Protein AF-A0A963YVL4-F1 (afdb_monomer)

Organism: NCBI:txid2802396

Sequence (96 aa):
MPPIDNDVGTDIIKIALPGADTTVKLVQELEAPLVIADGAMTSGYADAVREVQEAVAASAQGLIVGRSVWSREPAKSSRIMGELTRIAQENHVKVC

Foldseek 3Di:
DQPPCQVVVDQEAEDAPPFLVVLLVCCVRHPHAYEHEDDDLPDDLVRLLVSLVSNLVSVHQYYDYDNVQPVDDPVRNVVSVVSRVVSNVVRHDPPD

Mean predicted aligned 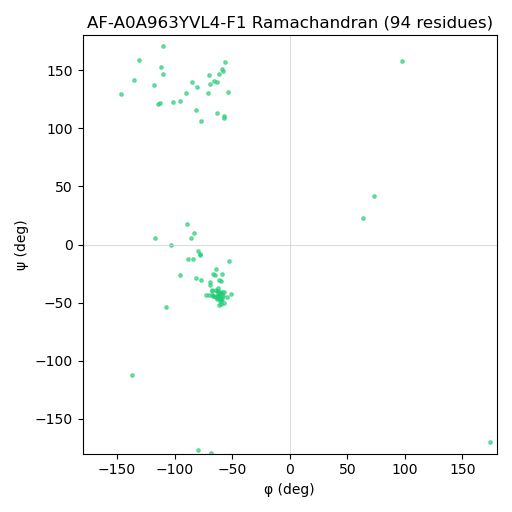error: 5.94 Å

Radius of gyration: 13.89 Å; Cα contacts (8 Å, |Δi|>4): 122; chains: 1; bounding box: 36×28×28 Å

pLDDT: mean 81.11, std 12.27, range [31.5, 93.75]

InterPro domains:
  IPR002915 DeoC/FbaB/LacD aldolase [PF01791] (7-71)
  IPR013785 Aldolase-type TIM barrel [G3DSA:3.20.20.70] (6-95)

Secondary structure (DSSP, 8-state):
---TTGGGT-S-EEEE---HHHHHHHHHH-SS-EEEEP--TT--HHHHHHHHHHHHHTT-SEEE-SHHHHTS-HHHHHHHHHHHHHHHHHH-----

Structure (mmCIF, N/CA/C/O backbone):
data_AF-A0A963YVL4-F1
#
_entry.id   AF-A0A963YVL4-F1
#
loop_
_atom_site.group_PDB
_atom_site.id
_atom_site.type_symbol
_atom_site.label_atom_id
_atom_site.label_alt_id
_atom_site.label_comp_id
_atom_site.label_asym_id
_atom_site.label_entity_id
_atom_site.label_seq_id
_atom_site.pdbx_PDB_ins_code
_atom_site.Cartn_x
_atom_site.Cartn_y
_atom_site.Cartn_z
_atom_site.occupancy
_atom_site.B_iso_or_equiv
_atom_site.auth_seq_id
_atom_site.auth_comp_id
_atom_site.auth_asym_id
_atom_site.auth_atom_id
_atom_site.pdbx_PDB_model_num
ATOM 1 N N . MET A 1 1 ? -19.198 16.637 9.325 1.00 47.16 1 MET A N 1
ATOM 2 C CA . MET A 1 1 ? -19.598 16.174 7.984 1.00 47.16 1 MET A CA 1
ATOM 3 C C . MET A 1 1 ? -18.854 14.873 7.776 1.00 47.16 1 MET A C 1
ATOM 5 O O . MET A 1 1 ? -17.633 14.932 7.879 1.00 47.16 1 MET A O 1
ATOM 9 N N . PRO A 1 2 ? -19.544 13.728 7.651 1.00 55.00 2 PRO A N 1
ATOM 10 C CA . PRO A 1 2 ? -18.872 12.472 7.336 1.00 55.00 2 PRO A CA 1
ATOM 11 C C . PRO A 1 2 ? -18.132 12.612 5.994 1.00 55.00 2 PRO A C 1
ATOM 13 O O . PRO A 1 2 ? -18.508 13.464 5.178 1.00 55.00 2 PRO A O 1
ATOM 16 N N . PRO A 1 3 ? -17.027 11.883 5.792 1.00 61.03 3 PRO A N 1
ATOM 17 C C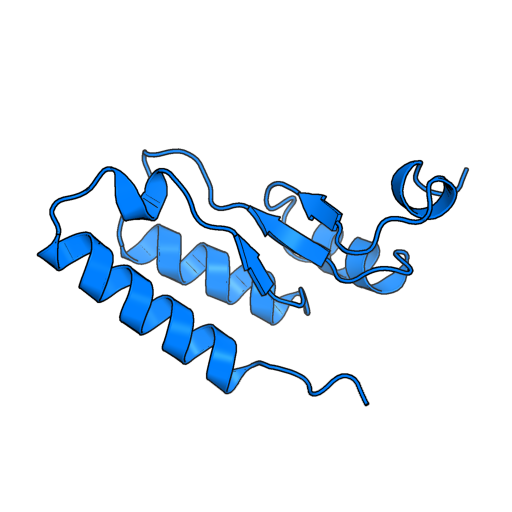A . PRO A 1 3 ? -16.280 11.961 4.548 1.00 61.03 3 PRO A CA 1
ATOM 18 C C . PRO A 1 3 ? -17.142 11.405 3.391 1.00 61.03 3 PRO A C 1
ATOM 20 O O . PRO A 1 3 ? -17.930 10.477 3.566 1.00 61.03 3 PRO A O 1
ATOM 23 N N . ILE A 1 4 ? -17.067 12.065 2.225 1.00 61.41 4 ILE A N 1
ATOM 24 C CA . ILE A 1 4 ? -17.983 11.879 1.071 1.00 61.41 4 ILE A CA 1
ATOM 25 C C . ILE A 1 4 ? -17.990 10.427 0.555 1.00 61.41 4 ILE A C 1
ATOM 27 O O . ILE A 1 4 ? -18.953 9.979 -0.061 1.00 61.41 4 ILE A O 1
ATOM 31 N N . ASP A 1 5 ? -16.906 9.699 0.786 1.00 60.62 5 ASP A N 1
ATOM 32 C CA . ASP A 1 5 ? -16.686 8.313 0.386 1.00 60.62 5 ASP A CA 1
ATOM 33 C C . ASP A 1 5 ? -17.561 7.293 1.131 1.00 60.62 5 ASP A C 1
ATOM 35 O O . ASP A 1 5 ? -17.968 6.306 0.507 1.00 60.62 5 ASP A O 1
ATOM 39 N N . ASN A 1 6 ? -17.914 7.537 2.398 1.00 61.41 6 ASN A N 1
ATOM 40 C CA . ASN A 1 6 ? -18.847 6.674 3.139 1.00 61.41 6 ASN A CA 1
ATOM 41 C C . ASN A 1 6 ? -20.283 6.786 2.588 1.00 61.41 6 ASN A C 1
ATOM 43 O O . ASN A 1 6 ? -21.006 5.795 2.504 1.00 61.41 6 ASN A O 1
ATOM 47 N N . ASP A 1 7 ? -20.683 7.972 2.126 1.00 68.31 7 ASP A N 1
ATOM 48 C CA . ASP A 1 7 ? -22.072 8.256 1.738 1.00 68.31 7 ASP A CA 1
ATOM 49 C C . ASP A 1 7 ? -22.465 7.697 0.353 1.00 68.31 7 ASP A C 1
ATOM 51 O O . ASP A 1 7 ? -23.642 7.725 -0.017 1.00 68.31 7 ASP A O 1
ATOM 55 N N . VAL A 1 8 ? -21.507 7.178 -0.428 1.00 80.50 8 VAL A N 1
ATOM 56 C CA . VAL A 1 8 ? -21.755 6.624 -1.777 1.00 80.50 8 VAL A CA 1
ATOM 57 C C . VAL A 1 8 ? -21.767 5.091 -1.833 1.00 80.50 8 VAL A C 1
ATOM 59 O O . VAL A 1 8 ? -21.992 4.534 -2.907 1.00 80.50 8 VAL A O 1
ATOM 62 N N . GLY A 1 9 ? -21.558 4.405 -0.701 1.00 80.75 9 GLY A N 1
ATOM 63 C CA . GLY A 1 9 ? -21.530 2.937 -0.638 1.00 80.75 9 GLY A CA 1
ATOM 64 C C . GLY A 1 9 ? -20.269 2.327 -1.256 1.00 80.75 9 GLY A C 1
ATOM 65 O O . GLY A 1 9 ? -20.351 1.357 -2.005 1.00 80.75 9 GLY A O 1
ATOM 66 N N . THR A 1 10 ? -19.107 2.931 -0.996 1.00 86.44 10 THR A N 1
ATOM 67 C CA . THR A 1 10 ? -17.820 2.493 -1.554 1.00 86.44 10 THR A CA 1
ATOM 68 C C . THR A 1 10 ? -17.350 1.172 -0.935 1.00 86.44 10 THR A C 1
ATOM 70 O O . THR A 1 10 ? -17.237 1.078 0.281 1.00 86.44 10 THR A O 1
ATOM 73 N N . ASP A 1 11 ? -16.968 0.187 -1.756 1.00 88.62 11 ASP A N 1
ATOM 74 C CA . ASP A 1 11 ? -16.401 -1.081 -1.260 1.00 88.62 11 ASP A CA 1
ATOM 75 C C . ASP A 1 11 ? -14.931 -0.968 -0.813 1.00 88.62 11 ASP A C 1
ATOM 77 O O . ASP A 1 11 ? -14.479 -1.724 0.043 1.00 88.62 11 ASP A O 1
ATOM 81 N N . ILE A 1 12 ? -14.150 -0.074 -1.434 1.00 89.69 12 ILE A N 1
ATOM 82 C CA . ILE A 1 12 ? -12.717 0.128 -1.156 1.00 89.69 12 ILE A CA 1
ATOM 83 C C . ILE A 1 12 ? -12.345 1.598 -1.349 1.00 89.69 12 ILE A C 1
ATOM 85 O O . ILE A 1 12 ? -12.562 2.165 -2.422 1.00 89.69 12 ILE A O 1
ATOM 89 N N . ILE A 1 13 ? -11.683 2.188 -0.355 1.00 89.75 13 ILE A N 1
ATOM 90 C CA . ILE A 1 13 ? -11.199 3.569 -0.414 1.00 89.75 13 ILE A CA 1
ATOM 91 C C . ILE A 1 13 ? -9.704 3.565 -0.726 1.00 89.75 13 ILE A C 1
ATOM 93 O O . ILE A 1 13 ? -8.904 2.978 -0.001 1.00 89.75 13 ILE A O 1
ATOM 97 N N . LYS A 1 14 ? -9.309 4.241 -1.812 1.00 89.31 14 LYS A N 1
ATOM 98 C CA . LYS A 1 14 ? -7.905 4.382 -2.225 1.00 89.31 14 LYS A CA 1
ATOM 99 C C . LYS A 1 14 ? -7.435 5.824 -2.088 1.00 89.31 14 LYS A C 1
ATOM 101 O O . LYS A 1 14 ? -7.945 6.695 -2.792 1.00 89.31 14 LYS A O 1
ATOM 106 N N . ILE A 1 15 ? -6.38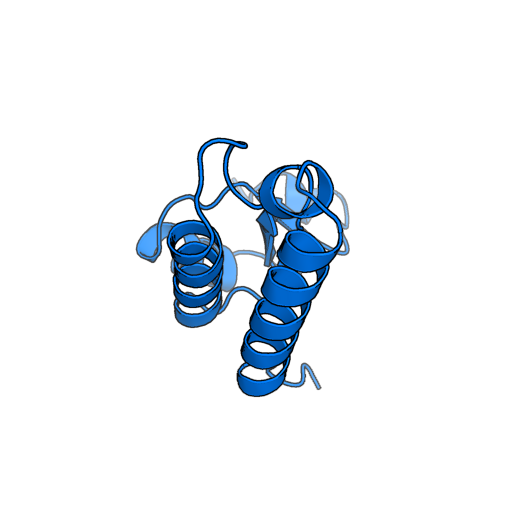2 6.051 -1.304 1.00 88.12 15 ILE A N 1
ATOM 107 C CA . ILE A 1 15 ? -5.775 7.381 -1.120 1.00 88.12 15 ILE A CA 1
ATOM 108 C C . ILE A 1 15 ? -4.258 7.350 -1.305 1.00 88.12 15 ILE A C 1
ATOM 110 O O . ILE A 1 15 ? -3.630 6.308 -1.156 1.00 88.12 15 ILE A O 1
ATOM 114 N N . ALA A 1 16 ? -3.648 8.499 -1.596 1.00 86.31 16 ALA A N 1
ATOM 115 C CA . ALA A 1 16 ? -2.199 8.656 -1.440 1.00 86.31 16 ALA A CA 1
ATOM 116 C C . ALA A 1 16 ? -1.835 8.675 0.055 1.00 86.31 16 ALA A C 1
ATOM 118 O O . ALA A 1 16 ? -2.618 9.210 0.835 1.00 86.31 16 ALA A O 1
ATOM 119 N N . LEU A 1 17 ? -0.667 8.140 0.440 1.00 81.69 17 LEU A N 1
ATOM 120 C CA . LEU A 1 17 ? -0.224 8.062 1.842 1.00 81.69 17 LEU A CA 1
ATOM 121 C C . LEU A 1 17 ? -0.193 9.461 2.499 1.00 81.69 17 LEU A C 1
ATOM 123 O O . LEU A 1 17 ? 0.698 10.253 2.187 1.00 81.69 17 LEU A O 1
ATOM 127 N N . PRO A 1 18 ? -1.114 9.781 3.431 1.00 84.19 18 PRO A N 1
ATOM 128 C CA . PRO A 1 18 ? -1.180 11.100 4.062 1.00 84.19 18 PRO A CA 1
ATOM 129 C C . PRO A 1 18 ? -0.255 11.230 5.290 1.00 84.19 18 PRO A C 1
ATOM 131 O O . PRO A 1 18 ? -0.309 12.234 6.001 1.00 84.19 18 PRO A O 1
ATOM 134 N N . GLY A 1 19 ? 0.565 10.209 5.564 1.00 83.06 19 GLY A N 1
ATOM 135 C CA . GLY A 1 19 ? 1.347 10.043 6.793 1.00 83.06 19 GLY A CA 1
ATOM 136 C C . GLY A 1 19 ? 0.667 9.111 7.805 1.00 83.06 19 GLY A C 1
ATOM 137 O O . GLY A 1 19 ? -0.548 8.904 7.756 1.00 83.06 19 GLY A O 1
ATOM 138 N N . ALA A 1 20 ? 1.456 8.533 8.717 1.00 83.00 20 ALA A N 1
ATOM 139 C CA . ALA A 1 20 ? 1.007 7.472 9.625 1.00 83.00 20 ALA A CA 1
ATOM 140 C C . ALA A 1 20 ? -0.155 7.905 10.536 1.00 83.00 20 ALA A C 1
ATOM 142 O O . ALA A 1 20 ? -1.198 7.258 10.535 1.00 83.00 20 ALA A O 1
ATOM 143 N N . ASP A 1 21 ? -0.028 9.038 11.235 1.00 88.50 21 ASP A N 1
ATOM 144 C CA . ASP A 1 21 ? -1.057 9.524 12.170 1.00 88.50 21 ASP A CA 1
ATOM 145 C C . ASP A 1 21 ? -2.400 9.789 11.482 1.00 88.50 21 ASP A C 1
ATOM 147 O O . ASP A 1 21 ? -3.463 9.458 12.010 1.00 88.50 21 ASP A O 1
ATOM 151 N N . THR A 1 22 ? -2.362 10.382 10.286 1.00 89.50 22 THR A N 1
ATOM 152 C CA . THR A 1 22 ? -3.570 10.632 9.492 1.00 89.50 22 THR A CA 1
ATOM 153 C C . THR A 1 22 ? -4.175 9.320 9.004 1.00 89.50 22 THR A C 1
ATOM 155 O O . THR A 1 22 ? -5.389 9.160 9.044 1.00 89.50 22 THR A O 1
ATOM 158 N N . THR A 1 23 ? -3.341 8.361 8.596 1.00 88.25 23 THR A N 1
ATOM 159 C CA . THR A 1 23 ? -3.801 7.039 8.145 1.00 88.25 23 THR A CA 1
ATOM 160 C C . THR A 1 23 ? -4.510 6.288 9.270 1.00 88.25 23 THR A C 1
ATOM 162 O O . THR A 1 23 ? -5.601 5.780 9.046 1.00 88.25 23 THR A O 1
ATOM 165 N N . VAL A 1 24 ? -3.965 6.299 10.492 1.00 89.25 24 VAL A N 1
ATOM 166 C CA . VAL A 1 24 ? -4.604 5.670 11.663 1.00 89.25 24 VAL A CA 1
ATOM 167 C C . VAL A 1 24 ? -5.992 6.257 11.927 1.00 89.25 24 VAL A C 1
ATOM 169 O O . VAL A 1 24 ? -6.933 5.504 12.162 1.00 89.25 24 VAL A O 1
ATOM 172 N N . LYS A 1 25 ? -6.144 7.586 11.856 1.00 90.25 25 LYS A N 1
ATOM 173 C CA . LYS A 1 25 ? -7.453 8.238 12.035 1.00 90.25 25 LYS A CA 1
ATOM 174 C C . LYS A 1 25 ? -8.446 7.822 10.954 1.00 90.25 25 LYS A C 1
ATOM 176 O O . LYS A 1 25 ? -9.571 7.463 11.272 1.00 90.25 25 LYS A O 1
ATOM 181 N N . LEU A 1 26 ? -8.015 7.808 9.693 1.00 89.12 26 LEU A N 1
ATOM 182 C CA . LEU A 1 26 ? -8.869 7.402 8.576 1.00 89.12 26 LEU A CA 1
ATOM 183 C C . LEU A 1 26 ? -9.310 5.941 8.702 1.00 89.12 26 LEU A C 1
ATOM 185 O O . LEU A 1 26 ? -10.483 5.651 8.524 1.00 89.12 26 LEU A O 1
ATOM 189 N N . VAL A 1 27 ? -8.412 5.032 9.086 1.00 88.06 27 VAL A N 1
ATOM 190 C CA . VAL A 1 27 ? -8.766 3.623 9.335 1.00 88.06 27 VAL A CA 1
ATOM 191 C C . VAL A 1 27 ? -9.824 3.479 10.439 1.00 88.06 27 VAL A C 1
ATOM 193 O O . VAL A 1 27 ? -10.620 2.548 10.395 1.00 88.06 27 VAL A O 1
ATOM 196 N N . GLN A 1 28 ? -9.848 4.379 11.426 1.00 88.88 28 GLN A N 1
ATOM 197 C CA . GLN A 1 28 ? -10.828 4.358 12.518 1.00 88.88 28 GLN A CA 1
ATOM 198 C C . GLN A 1 28 ? -12.179 4.988 12.148 1.00 88.88 28 GLN A C 1
ATOM 200 O O . GLN A 1 28 ? -13.193 4.629 12.742 1.00 88.88 28 GLN A O 1
ATOM 205 N N . GLU A 1 29 ? -12.189 5.949 11.225 1.00 88.94 29 GLU A N 1
ATOM 206 C CA . GLU A 1 29 ? -13.379 6.727 10.856 1.00 88.94 29 GLU A CA 1
ATOM 207 C C . GLU A 1 29 ? -14.117 6.170 9.628 1.00 88.94 29 GLU A C 1
ATOM 209 O O . GLU A 1 29 ? -15.317 6.405 9.473 1.00 88.94 29 GLU A O 1
ATOM 214 N N . LEU A 1 30 ? -13.412 5.465 8.740 1.00 86.38 30 LEU A N 1
ATOM 215 C CA . LEU A 1 30 ? -13.969 4.938 7.497 1.00 86.38 30 LEU A CA 1
ATOM 216 C C . LEU A 1 30 ? -14.655 3.589 7.715 1.00 86.38 30 LEU A C 1
ATOM 218 O O . LEU A 1 30 ? -14.157 2.721 8.429 1.00 86.38 30 LEU A O 1
ATOM 222 N N . GLU A 1 31 ? -15.794 3.400 7.051 1.00 85.50 31 GLU A N 1
ATOM 223 C CA . GLU A 1 31 ? -16.575 2.159 7.146 1.00 85.50 31 GLU A CA 1
ATOM 224 C C . GLU A 1 31 ? -16.126 1.103 6.122 1.00 85.50 31 GLU A C 1
ATOM 226 O O . GLU A 1 31 ? -16.481 -0.070 6.236 1.00 85.50 31 GLU A O 1
ATOM 231 N N . ALA A 1 32 ? -15.315 1.507 5.141 1.00 87.31 32 ALA A N 1
ATOM 232 C CA . ALA A 1 32 ? -14.761 0.642 4.108 1.00 87.31 32 ALA A CA 1
ATOM 233 C C . ALA A 1 32 ? -13.236 0.470 4.261 1.00 87.31 32 ALA A C 1
ATOM 235 O O . ALA A 1 32 ? -12.556 1.371 4.763 1.00 87.31 32 ALA A O 1
ATOM 236 N N . PRO A 1 33 ? -12.664 -0.656 3.790 1.00 88.81 33 PRO A N 1
ATOM 237 C CA . PRO A 1 33 ? -11.222 -0.880 3.787 1.00 88.81 33 PRO A CA 1
ATOM 238 C C . PRO A 1 33 ? -10.443 0.248 3.102 1.00 88.81 33 PRO A C 1
ATOM 240 O O . PRO A 1 33 ? -10.734 0.629 1.962 1.00 88.81 33 PRO A O 1
ATOM 243 N N . LEU A 1 34 ? -9.400 0.725 3.782 1.00 88.44 34 LEU A N 1
ATOM 244 C CA . LEU A 1 34 ? -8.484 1.738 3.284 1.00 88.44 34 LEU A CA 1
ATOM 245 C C . LEU A 1 34 ? -7.250 1.076 2.669 1.00 88.44 34 LEU A C 1
ATOM 247 O O . LEU A 1 34 ? -6.519 0.335 3.330 1.00 88.44 34 LEU A O 1
ATOM 251 N N . VAL A 1 35 ? -6.978 1.393 1.406 1.00 89.38 35 VAL A N 1
ATOM 252 C CA . VAL A 1 35 ? -5.762 0.971 0.706 1.00 89.38 35 VAL A CA 1
ATOM 253 C C . VAL A 1 35 ? -4.930 2.175 0.287 1.00 89.38 35 VAL A C 1
ATOM 255 O O . VAL A 1 35 ? -5.440 3.182 -0.213 1.00 89.38 35 VAL A O 1
ATOM 258 N N . ILE A 1 36 ? -3.617 2.069 0.471 1.00 88.19 36 ILE A N 1
ATOM 259 C CA . ILE A 1 36 ? -2.684 3.145 0.140 1.00 88.19 36 ILE A CA 1
ATOM 260 C C . ILE A 1 36 ? -2.212 2.996 -1.308 1.00 88.19 36 ILE A C 1
ATOM 262 O O . ILE A 1 36 ? -1.804 1.922 -1.744 1.00 88.19 36 ILE A O 1
ATOM 266 N N . ALA A 1 37 ? -2.288 4.074 -2.077 1.00 86.31 37 ALA A N 1
ATOM 267 C CA . ALA A 1 37 ? -1.691 4.163 -3.399 1.00 86.31 37 ALA A CA 1
ATOM 268 C C . ALA A 1 37 ? -0.196 4.467 -3.275 1.00 86.31 37 ALA A C 1
ATOM 270 O O . ALA A 1 37 ? 0.194 5.349 -2.505 1.00 86.31 37 ALA A O 1
ATOM 271 N N . ASP A 1 38 ? 0.616 3.764 -4.064 1.00 75.62 38 ASP A N 1
ATOM 272 C CA . ASP A 1 38 ? 2.050 4.037 -4.148 1.00 75.62 38 ASP A CA 1
ATOM 273 C C . ASP A 1 38 ? 2.364 5.478 -4.585 1.00 75.62 38 ASP A C 1
ATOM 275 O O . ASP A 1 38 ? 1.604 6.136 -5.308 1.00 75.62 38 ASP A O 1
ATOM 279 N N . GLY A 1 39 ? 3.498 5.985 -4.102 1.00 68.69 39 GLY A N 1
ATOM 280 C CA . GLY A 1 39 ? 3.985 7.319 -4.416 1.00 68.69 39 GLY A CA 1
ATOM 281 C C . GLY A 1 39 ? 4.439 7.498 -5.871 1.00 68.69 39 GLY A C 1
ATOM 282 O O . GLY A 1 39 ? 4.401 6.602 -6.718 1.00 68.69 39 GLY A O 1
ATOM 283 N N . ALA A 1 40 ? 4.902 8.712 -6.181 1.00 62.12 40 ALA A N 1
ATOM 284 C CA . ALA A 1 40 ? 5.408 9.067 -7.505 1.00 62.12 40 ALA A CA 1
ATOM 285 C C . ALA A 1 40 ? 6.557 8.148 -7.977 1.00 62.12 40 ALA A C 1
ATOM 287 O O . ALA A 1 40 ? 7.301 7.578 -7.187 1.00 62.12 40 ALA A O 1
ATOM 288 N N . MET A 1 41 ? 6.757 8.083 -9.299 1.00 58.25 41 MET A N 1
ATOM 289 C CA . MET A 1 41 ? 7.767 7.260 -9.993 1.00 58.25 41 MET A CA 1
ATOM 290 C C . MET A 1 41 ? 9.221 7.399 -9.513 1.00 58.25 41 MET A C 1
ATOM 292 O O . MET A 1 41 ? 10.072 6.605 -9.909 1.00 58.25 41 MET A O 1
ATOM 296 N N . THR A 1 42 ? 9.521 8.425 -8.725 1.00 58.62 42 THR A N 1
ATOM 297 C CA . THR A 1 42 ? 10.866 8.752 -8.253 1.00 58.62 42 THR A CA 1
ATOM 298 C C . THR A 1 42 ? 11.339 7.871 -7.097 1.00 58.62 42 THR A C 1
ATOM 300 O O . THR A 1 42 ? 12.511 7.945 -6.744 1.00 58.62 42 THR A O 1
ATOM 303 N N . SER A 1 43 ? 10.469 7.043 -6.515 1.00 63.66 43 SER A N 1
ATOM 304 C CA . SER A 1 43 ? 10.820 6.143 -5.414 1.00 63.66 43 SER A CA 1
ATOM 305 C C . SER A 1 43 ? 11.745 5.005 -5.880 1.00 63.66 43 SER A C 1
ATOM 307 O O . SER A 1 43 ? 11.587 4.432 -6.961 1.00 63.66 43 SER A O 1
ATOM 309 N N . GLY A 1 44 ? 12.767 4.664 -5.096 1.00 72.75 44 GLY A N 1
ATOM 310 C CA . GLY A 1 44 ? 13.584 3.460 -5.287 1.00 72.75 44 GLY A CA 1
ATOM 311 C C . GLY A 1 44 ? 12.902 2.196 -4.744 1.00 72.75 44 GLY A C 1
ATOM 312 O O . GLY A 1 44 ? 11.794 2.248 -4.223 1.00 72.75 44 GLY A O 1
ATOM 313 N N . TYR A 1 45 ? 13.583 1.044 -4.812 1.00 80.88 45 TYR A N 1
ATOM 314 C CA . TYR A 1 45 ? 13.120 -0.190 -4.146 1.00 80.88 45 TYR A CA 1
ATOM 315 C C . TYR A 1 45 ? 12.878 0.033 -2.643 1.00 80.88 45 TYR A C 1
ATOM 317 O O . TYR A 1 45 ? 11.858 -0.390 -2.112 1.00 80.88 45 TYR A O 1
ATOM 325 N N . ALA A 1 46 ? 13.813 0.713 -1.972 1.00 83.00 46 ALA A N 1
ATOM 326 C CA . ALA A 1 46 ? 13.739 0.976 -0.537 1.00 83.00 46 ALA A CA 1
ATOM 327 C C . ALA A 1 46 ? 12.542 1.864 -0.171 1.00 83.00 46 ALA A C 1
ATOM 329 O O . ALA A 1 46 ? 11.874 1.604 0.822 1.00 83.00 46 ALA A O 1
ATOM 330 N N . ASP A 1 47 ? 12.246 2.862 -1.000 1.00 80.12 47 ASP A N 1
ATOM 331 C CA . ASP A 1 47 ? 11.108 3.754 -0.793 1.00 80.12 47 ASP A CA 1
ATOM 332 C C . ASP A 1 47 ? 9.780 3.017 -0.962 1.00 80.12 47 ASP A C 1
ATOM 334 O O . ASP A 1 47 ? 8.904 3.165 -0.119 1.00 80.12 47 ASP A O 1
ATOM 338 N N . ALA A 1 48 ? 9.661 2.167 -1.991 1.00 78.38 48 ALA A N 1
ATOM 339 C CA . ALA A 1 48 ? 8.473 1.339 -2.182 1.00 78.38 48 ALA A CA 1
ATOM 340 C C . ALA A 1 48 ? 8.235 0.433 -0.965 1.00 78.38 48 ALA A C 1
ATOM 342 O O . ALA A 1 48 ? 7.131 0.390 -0.439 1.00 78.38 48 ALA A O 1
ATOM 343 N N . VAL A 1 49 ? 9.276 -0.246 -0.471 1.00 83.62 49 VAL A N 1
ATOM 344 C CA . VAL A 1 49 ? 9.176 -1.094 0.729 1.00 83.62 49 VAL A CA 1
ATOM 345 C C . VAL A 1 49 ? 8.789 -0.280 1.966 1.00 83.62 49 VAL A C 1
ATOM 347 O 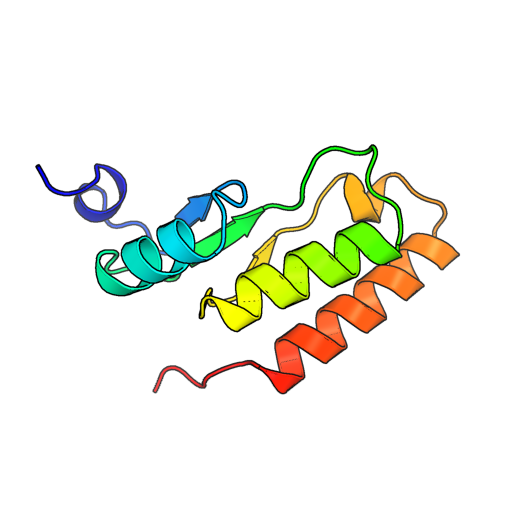O . VAL A 1 49 ? 7.908 -0.701 2.714 1.00 83.62 49 VAL A O 1
ATOM 350 N N . ARG A 1 50 ? 9.404 0.891 2.166 1.00 84.06 50 ARG A N 1
ATOM 351 C CA . ARG A 1 50 ? 9.105 1.786 3.291 1.00 84.06 50 ARG A CA 1
ATOM 352 C C . ARG A 1 50 ? 7.649 2.251 3.275 1.00 84.06 50 ARG A C 1
ATOM 354 O O . ARG A 1 50 ? 6.993 2.179 4.307 1.00 84.06 50 ARG A O 1
ATOM 361 N N . GLU A 1 51 ? 7.131 2.678 2.124 1.00 80.50 51 GLU A N 1
ATOM 362 C CA . GLU A 1 51 ? 5.734 3.119 1.986 1.00 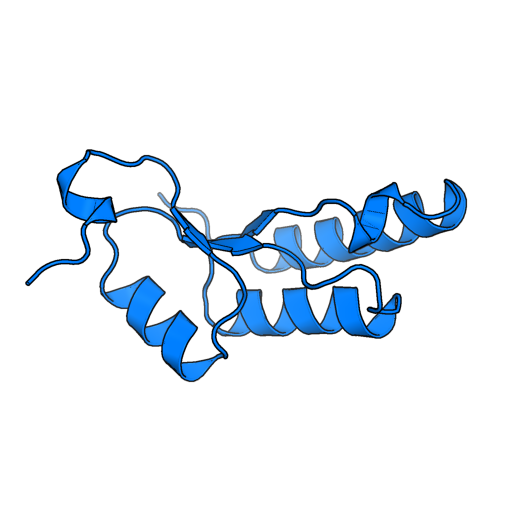80.50 51 GLU A CA 1
ATOM 363 C C . GLU A 1 51 ? 4.747 2.011 2.379 1.00 80.50 51 GLU A C 1
ATOM 365 O O . GLU A 1 51 ? 3.772 2.273 3.084 1.00 80.50 51 GLU A O 1
ATOM 370 N N . VAL A 1 52 ? 5.022 0.758 1.998 1.00 81.62 52 VAL A N 1
ATOM 371 C CA . VAL A 1 52 ? 4.192 -0.388 2.411 1.00 81.62 52 VAL A CA 1
ATOM 372 C C . VAL A 1 52 ? 4.283 -0.640 3.906 1.00 81.62 52 VAL A C 1
ATOM 374 O O . VAL A 1 52 ? 3.260 -0.869 4.543 1.00 81.62 52 VAL A O 1
ATOM 377 N N . GLN A 1 53 ? 5.486 -0.592 4.477 1.00 85.56 53 GLN A N 1
ATOM 378 C CA . GLN A 1 53 ? 5.677 -0.778 5.915 1.00 85.56 53 GLN A CA 1
ATOM 379 C C . GLN A 1 53 ? 4.947 0.297 6.726 1.00 85.56 53 GLN A C 1
ATOM 381 O O . GLN A 1 53 ? 4.318 -0.027 7.729 1.00 85.56 53 GLN A O 1
ATOM 386 N N . GLU A 1 54 ? 4.982 1.553 6.280 1.00 84.25 54 GLU A N 1
ATOM 387 C CA . GLU A 1 54 ? 4.264 2.663 6.913 1.00 84.25 54 GLU A CA 1
ATOM 388 C C . GLU A 1 54 ? 2.743 2.494 6.808 1.00 84.25 54 GLU A C 1
ATOM 390 O O . GLU A 1 54 ? 2.041 2.658 7.805 1.00 84.25 54 GLU A O 1
ATOM 395 N N . ALA A 1 55 ? 2.232 2.111 5.633 1.00 81.88 55 ALA A N 1
ATOM 396 C CA . ALA A 1 55 ? 0.809 1.844 5.428 1.00 81.88 55 ALA A CA 1
ATOM 397 C C . ALA A 1 55 ? 0.302 0.717 6.342 1.00 81.88 55 ALA A C 1
ATOM 399 O O . ALA A 1 55 ? -0.707 0.860 7.031 1.00 81.88 55 ALA A O 1
ATOM 400 N N . VAL A 1 56 ? 1.046 -0.388 6.383 1.00 83.00 56 VAL A N 1
ATOM 401 C CA . VAL A 1 56 ? 0.753 -1.557 7.214 1.00 83.00 56 VAL A CA 1
ATOM 402 C C . VAL A 1 56 ? 0.815 -1.220 8.704 1.00 83.00 56 VAL A C 1
ATOM 404 O O . VAL A 1 56 ? -0.092 -1.578 9.451 1.00 83.00 56 VAL A O 1
ATOM 407 N N . ALA A 1 57 ? 1.846 -0.495 9.146 1.00 83.06 57 ALA A N 1
ATOM 408 C CA . ALA A 1 57 ? 1.979 -0.069 10.540 1.00 83.06 57 ALA A CA 1
ATOM 409 C C . ALA A 1 57 ? 0.818 0.837 10.983 1.00 83.06 57 ALA A C 1
ATOM 411 O O . ALA A 1 57 ? 0.413 0.805 12.143 1.00 83.06 57 ALA A O 1
ATOM 412 N N . ALA A 1 58 ? 0.248 1.604 10.053 1.00 83.19 58 ALA A N 1
ATOM 413 C CA . ALA A 1 58 ? -0.935 2.421 10.284 1.00 83.19 58 ALA A CA 1
ATOM 414 C C . ALA A 1 58 ? -2.267 1.651 10.165 1.00 83.19 58 ALA A C 1
ATOM 416 O O . ALA A 1 58 ? -3.328 2.269 10.185 1.00 83.19 58 ALA A O 1
ATOM 417 N N . SER A 1 59 ? -2.226 0.315 10.079 1.00 84.06 59 SER A N 1
ATOM 418 C CA . SER A 1 59 ? -3.393 -0.573 9.948 1.00 84.06 59 SER A CA 1
ATOM 419 C C . SER A 1 59 ? -4.209 -0.396 8.661 1.00 84.06 59 SER A C 1
ATOM 421 O O . SER A 1 59 ? -5.374 -0.790 8.619 1.00 84.06 59 SER A O 1
ATOM 423 N N . ALA A 1 60 ? -3.616 0.152 7.592 1.00 84.06 60 ALA A N 1
ATOM 424 C CA . ALA A 1 60 ? -4.246 0.103 6.275 1.00 84.06 60 ALA A CA 1
ATOM 425 C C . ALA A 1 60 ? -4.373 -1.357 5.808 1.00 84.06 60 ALA A C 1
ATOM 427 O O . ALA A 1 60 ? -3.458 -2.165 5.983 1.00 84.06 60 ALA A O 1
ATOM 428 N N . GLN A 1 61 ? -5.497 -1.701 5.181 1.00 86.88 61 GLN A N 1
ATOM 429 C CA . GLN A 1 61 ? -5.822 -3.077 4.795 1.00 86.88 61 GLN A CA 1
ATOM 430 C C . GLN A 1 61 ? -5.112 -3.530 3.513 1.00 86.88 61 GLN A C 1
ATOM 432 O O . GLN A 1 61 ? -5.206 -4.695 3.125 1.00 86.88 61 GLN A O 1
ATOM 437 N N . GLY A 1 62 ? -4.385 -2.636 2.841 1.00 82.94 62 GLY A N 1
ATOM 438 C CA . GLY A 1 62 ? -3.584 -3.014 1.691 1.00 82.94 62 GLY A CA 1
ATOM 439 C C . GLY A 1 62 ? -2.941 -1.852 0.954 1.00 82.94 62 GLY A C 1
ATOM 440 O O . GLY A 1 62 ? -2.941 -0.699 1.390 1.00 82.94 62 GLY A O 1
ATOM 441 N N . LEU A 1 63 ? -2.393 -2.193 -0.207 1.00 85.62 63 LEU A N 1
ATOM 442 C CA . LEU A 1 63 ? -1.670 -1.289 -1.084 1.00 85.62 63 LEU A CA 1
ATOM 443 C C . LEU A 1 63 ? -2.110 -1.505 -2.532 1.00 85.62 63 LEU A C 1
ATOM 445 O O . LEU A 1 63 ? -2.281 -2.640 -2.977 1.00 85.62 63 LEU A O 1
ATOM 449 N N . ILE A 1 64 ? -2.229 -0.416 -3.283 1.00 88.62 64 ILE A N 1
ATOM 450 C CA . ILE A 1 64 ? -2.425 -0.431 -4.730 1.00 88.62 64 ILE A CA 1
ATOM 451 C C . ILE A 1 64 ? -1.195 0.189 -5.392 1.00 88.62 64 ILE A C 1
ATOM 453 O O . ILE A 1 64 ? -0.875 1.355 -5.165 1.00 88.62 64 ILE A O 1
ATOM 457 N N . VAL A 1 65 ? -0.529 -0.587 -6.249 1.00 86.50 65 VAL A N 1
ATOM 458 C CA . VAL A 1 65 ? 0.703 -0.177 -6.938 1.00 86.50 65 VAL A CA 1
ATOM 459 C C . VAL A 1 65 ? 0.489 0.048 -8.423 1.00 86.50 65 VAL A C 1
ATOM 461 O O . VAL A 1 65 ? -0.292 -0.645 -9.078 1.00 86.50 65 VAL A O 1
ATOM 464 N N . GLY A 1 66 ? 1.232 1.002 -8.970 1.00 86.94 66 GLY A N 1
ATOM 465 C CA . GLY A 1 66 ? 1.203 1.345 -10.380 1.00 86.94 66 GLY A CA 1
ATOM 466 C C . GLY A 1 66 ? 2.605 1.574 -10.920 1.00 86.94 66 GLY A C 1
ATOM 467 O O . GLY A 1 66 ? 3.415 0.653 -11.051 1.00 86.94 66 GLY A O 1
ATOM 468 N N . ARG A 1 67 ? 2.890 2.827 -11.281 1.00 84.06 67 ARG A N 1
ATOM 469 C CA . ARG A 1 67 ? 4.131 3.195 -11.973 1.00 84.06 67 ARG A CA 1
ATOM 470 C C . ARG A 1 67 ? 5.380 2.972 -11.119 1.00 84.06 67 ARG A C 1
ATOM 472 O O . ARG A 1 67 ? 6.439 2.724 -11.691 1.00 84.06 67 ARG A O 1
ATOM 479 N N . SER A 1 68 ? 5.279 3.006 -9.784 1.00 80.19 68 SER A N 1
ATOM 480 C CA . SER A 1 68 ? 6.437 2.732 -8.920 1.00 80.19 68 SER A CA 1
ATOM 481 C C . SER A 1 68 ? 6.954 1.295 -9.080 1.00 80.19 68 SER A C 1
ATOM 483 O O . SER A 1 68 ? 8.122 1.030 -8.800 1.00 80.19 68 SER A O 1
ATOM 485 N N . VAL A 1 69 ? 6.128 0.375 -9.587 1.00 86.44 69 VAL A N 1
ATOM 486 C CA . VAL A 1 69 ? 6.500 -1.019 -9.847 1.00 86.44 69 VAL A CA 1
ATOM 487 C C . VAL A 1 69 ? 6.635 -1.281 -11.342 1.00 86.44 69 VAL A C 1
ATOM 489 O O . VAL A 1 69 ? 7.671 -1.776 -11.790 1.00 86.44 69 VAL A O 1
ATOM 492 N N . TRP A 1 70 ? 5.606 -0.955 -12.124 1.00 88.69 70 TRP A N 1
ATOM 493 C CA . TRP A 1 70 ? 5.457 -1.449 -13.497 1.00 88.69 70 TRP A CA 1
ATOM 494 C C . TRP A 1 70 ? 6.217 -0.653 -14.554 1.00 88.69 70 TRP A C 1
ATOM 496 O O . TRP A 1 70 ? 6.389 -1.129 -15.669 1.00 88.69 70 TRP A O 1
ATOM 506 N N . SER A 1 71 ? 6.723 0.533 -14.216 1.00 88.31 71 SER A N 1
ATOM 507 C CA . SER A 1 71 ? 7.559 1.332 -15.122 1.00 88.31 71 SER A CA 1
ATOM 508 C C . SER A 1 71 ? 9.056 1.004 -15.004 1.00 88.31 71 SER A C 1
ATOM 510 O O . SER A 1 71 ? 9.901 1.795 -15.418 1.00 88.31 71 SER A O 1
ATOM 512 N N . ARG A 1 72 ? 9.399 -0.148 -14.414 1.00 86.06 72 ARG A N 1
ATOM 513 C CA . ARG A 1 72 ? 10.774 -0.649 -14.268 1.00 86.06 72 ARG A CA 1
ATOM 514 C C . ARG A 1 72 ? 11.004 -1.872 -15.156 1.00 86.06 72 ARG A C 1
ATOM 516 O O . ARG A 1 72 ? 10.078 -2.439 -15.720 1.00 86.06 72 ARG A O 1
ATOM 523 N N . GLU A 1 73 ? 12.260 -2.298 -15.252 1.00 92.25 73 GLU A N 1
ATOM 524 C CA . GLU A 1 73 ? 12.607 -3.556 -15.918 1.00 92.25 73 GLU A CA 1
ATOM 525 C C . GLU A 1 73 ? 11.957 -4.761 -15.214 1.00 92.25 73 GLU A C 1
ATOM 527 O O . GLU A 1 73 ? 11.895 -4.770 -13.978 1.00 92.25 73 GLU A O 1
ATOM 532 N N . PRO A 1 74 ? 11.578 -5.821 -15.957 1.00 93.75 74 PRO A N 1
ATOM 533 C CA . PRO A 1 74 ? 10.822 -6.952 -15.416 1.00 93.75 74 PRO A CA 1
ATOM 534 C C . PRO A 1 74 ? 11.420 -7.565 -14.145 1.00 93.75 74 PRO A C 1
ATOM 536 O O . PRO A 1 74 ? 10.705 -7.808 -13.179 1.00 93.75 74 PRO A O 1
ATOM 539 N N . ALA A 1 75 ? 12.744 -7.747 -14.094 1.00 93.44 75 ALA A N 1
ATOM 540 C CA . ALA A 1 75 ? 13.417 -8.310 -12.922 1.00 93.44 75 ALA A CA 1
ATOM 541 C C . ALA A 1 75 ? 13.257 -7.435 -11.663 1.00 93.44 75 ALA A C 1
ATOM 543 O O . ALA A 1 75 ? 13.093 -7.954 -10.558 1.00 93.44 75 ALA A O 1
ATOM 544 N N . LYS A 1 76 ? 13.275 -6.105 -11.819 1.00 90.31 76 LYS A N 1
ATOM 545 C CA . LYS A 1 76 ? 13.081 -5.158 -10.711 1.00 90.31 76 LYS A CA 1
ATOM 546 C C . LYS A 1 76 ? 11.623 -5.145 -10.264 1.00 90.31 76 LYS A C 1
ATOM 548 O O . LYS A 1 76 ? 11.378 -5.183 -9.062 1.00 90.31 76 LYS A O 1
ATOM 553 N N . SER A 1 77 ? 10.678 -5.142 -11.203 1.00 91.44 77 SER A N 1
ATOM 554 C CA . SER A 1 77 ? 9.244 -5.209 -10.899 1.00 91.44 77 SER A CA 1
ATOM 555 C C . SER A 1 77 ? 8.893 -6.490 -10.144 1.00 91.44 77 SER A C 1
ATOM 557 O O . SER A 1 77 ? 8.280 -6.412 -9.084 1.00 91.44 77 SER A O 1
ATOM 559 N N . SER A 1 78 ? 9.359 -7.652 -10.616 1.00 93.56 78 SER A N 1
ATOM 560 C CA . SER A 1 78 ? 9.136 -8.940 -9.944 1.00 93.56 78 SER A CA 1
ATOM 561 C C . SER A 1 78 ? 9.727 -8.972 -8.537 1.00 93.56 78 SER A C 1
ATOM 563 O O . SER A 1 78 ? 9.081 -9.458 -7.612 1.00 93.56 78 SER A O 1
ATOM 565 N N . ARG A 1 79 ? 10.934 -8.420 -8.352 1.00 92.69 79 ARG A N 1
ATOM 566 C CA . ARG A 1 79 ? 11.564 -8.333 -7.030 1.00 92.69 79 ARG A CA 1
ATOM 567 C C . ARG A 1 79 ? 10.755 -7.462 -6.070 1.00 92.69 79 ARG A C 1
ATOM 569 O O . ARG A 1 79 ? 10.544 -7.874 -4.935 1.00 92.69 79 ARG A O 1
ATOM 576 N N . ILE A 1 80 ? 10.317 -6.278 -6.510 1.00 90.00 80 ILE A N 1
ATOM 577 C CA . ILE A 1 80 ? 9.487 -5.392 -5.681 1.00 90.00 80 ILE A CA 1
ATOM 578 C C . ILE A 1 80 ? 8.183 -6.105 -5.335 1.00 90.00 80 ILE A C 1
ATOM 580 O O . ILE A 1 80 ? 7.876 -6.245 -4.160 1.00 90.00 80 ILE A O 1
ATOM 584 N N . MET A 1 81 ? 7.465 -6.635 -6.328 1.00 90.69 81 MET A N 1
ATOM 585 C CA . MET A 1 81 ? 6.197 -7.329 -6.094 1.00 90.69 81 MET A CA 1
ATOM 586 C C . MET A 1 81 ? 6.315 -8.503 -5.127 1.00 90.69 81 MET A C 1
ATOM 588 O O . MET A 1 81 ? 5.436 -8.664 -4.284 1.00 90.69 81 MET A O 1
ATOM 592 N N . GLY A 1 82 ? 7.384 -9.299 -5.220 1.00 92.56 82 GLY A N 1
ATOM 593 C CA . GLY A 1 82 ? 7.632 -10.387 -4.276 1.00 92.56 82 GLY A CA 1
ATOM 594 C C . GLY A 1 82 ? 7.748 -9.885 -2.837 1.00 92.56 82 GLY A C 1
ATOM 595 O O . GLY A 1 82 ? 7.122 -10.446 -1.941 1.00 92.56 82 GLY A O 1
ATOM 596 N N . GLU A 1 83 ? 8.471 -8.786 -2.627 1.00 90.81 83 GLU A N 1
ATOM 597 C CA . GLU A 1 83 ? 8.631 -8.195 -1.298 1.00 90.81 83 GLU A CA 1
ATOM 598 C C . GLU A 1 83 ? 7.336 -7.563 -0.777 1.00 90.81 83 GLU A C 1
ATOM 600 O O . GLU A 1 83 ? 6.958 -7.796 0.370 1.00 90.81 83 GLU A O 1
ATOM 605 N N . LEU A 1 84 ? 6.606 -6.823 -1.617 1.00 88.06 84 LEU A N 1
ATOM 606 C CA . LEU A 1 84 ? 5.326 -6.236 -1.213 1.00 88.06 84 LEU A CA 1
ATOM 607 C C . LEU A 1 84 ? 4.297 -7.320 -0.871 1.00 88.06 84 LEU A C 1
ATOM 609 O O . LEU A 1 84 ? 3.572 -7.195 0.112 1.00 88.06 84 LEU A O 1
ATOM 613 N N . THR A 1 85 ? 4.273 -8.409 -1.646 1.00 89.00 85 THR A N 1
ATOM 614 C CA . THR A 1 85 ? 3.408 -9.569 -1.384 1.00 89.00 85 THR A CA 1
ATOM 615 C C . THR A 1 85 ? 3.745 -10.212 -0.045 1.00 89.00 85 THR A C 1
ATOM 617 O O . THR A 1 85 ? 2.838 -10.484 0.738 1.00 89.00 85 THR A O 1
ATOM 620 N N . ARG A 1 86 ? 5.038 -10.415 0.243 1.00 90.81 86 ARG A N 1
ATOM 621 C CA . ARG A 1 86 ? 5.505 -10.966 1.521 1.00 90.81 86 ARG A CA 1
ATOM 622 C C . ARG A 1 86 ? 5.023 -10.113 2.697 1.00 90.81 86 ARG A C 1
ATOM 624 O O . ARG A 1 86 ? 4.403 -10.640 3.614 1.00 90.81 86 ARG A O 1
ATOM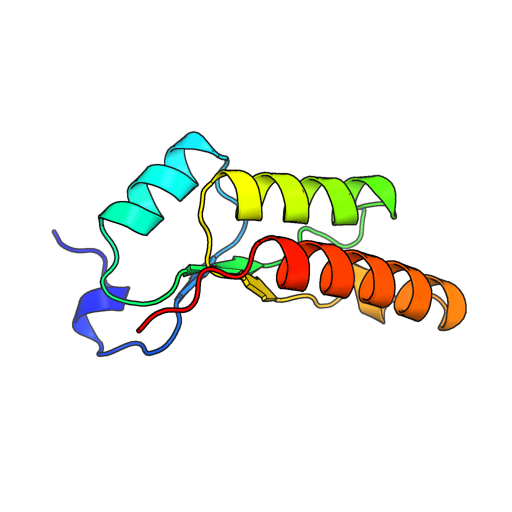 631 N N . ILE A 1 87 ? 5.241 -8.796 2.636 1.00 87.12 87 ILE A N 1
ATOM 632 C CA . ILE A 1 87 ? 4.832 -7.864 3.698 1.00 87.12 87 ILE A CA 1
ATOM 633 C C . ILE A 1 87 ? 3.308 -7.867 3.871 1.00 87.12 87 ILE A C 1
ATOM 635 O O . ILE A 1 87 ? 2.820 -7.949 4.997 1.00 87.12 87 ILE A O 1
ATOM 639 N N . ALA A 1 88 ? 2.547 -7.817 2.776 1.00 82.69 88 ALA A N 1
ATOM 640 C CA . ALA A 1 88 ? 1.088 -7.838 2.837 1.00 82.69 88 ALA A CA 1
ATOM 641 C C . ALA A 1 88 ? 0.551 -9.139 3.460 1.00 82.69 88 ALA A C 1
ATOM 643 O O . ALA A 1 88 ? -0.374 -9.100 4.265 1.00 82.69 88 ALA A O 1
ATOM 644 N N . GLN A 1 89 ? 1.146 -10.290 3.136 1.00 83.75 89 GLN A N 1
ATOM 645 C CA . GLN A 1 89 ? 0.753 -11.586 3.699 1.00 83.75 89 GLN A CA 1
ATOM 646 C C . GLN A 1 89 ? 1.061 -11.702 5.194 1.00 83.75 89 GLN A C 1
ATOM 648 O O . GLN A 1 89 ? 0.250 -12.246 5.938 1.00 83.75 89 GLN A O 1
ATOM 653 N N . GLU A 1 90 ? 2.206 -11.182 5.636 1.00 85.38 90 GLU A N 1
ATOM 654 C CA . GLU A 1 90 ? 2.616 -11.197 7.047 1.00 85.38 90 GLU A CA 1
ATOM 655 C C . GLU A 1 90 ? 1.726 -10.325 7.939 1.00 85.38 90 GLU A C 1
ATOM 657 O O . GLU A 1 90 ? 1.617 -10.587 9.134 1.00 85.38 90 GLU A O 1
ATOM 662 N N . ASN A 1 91 ? 1.086 -9.305 7.364 1.00 77.81 91 ASN A N 1
ATOM 663 C CA . ASN A 1 91 ? 0.329 -8.303 8.112 1.00 77.81 91 ASN A CA 1
ATOM 664 C C . ASN A 1 91 ? -1.167 -8.280 7.778 1.00 77.81 91 ASN A C 1
ATOM 666 O O . ASN A 1 91 ? -1.903 -7.425 8.267 1.00 77.81 91 ASN A O 1
ATOM 670 N N . HIS A 1 92 ? -1.636 -9.220 6.959 1.00 67.94 92 HIS A N 1
ATOM 671 C CA . HIS A 1 92 ? -3.054 -9.384 6.682 1.00 67.94 92 HIS A CA 1
ATOM 672 C C . HIS A 1 92 ? -3.796 -9.755 7.972 1.00 67.94 92 HIS A C 1
ATOM 674 O O . HIS A 1 92 ? -3.657 -10.855 8.511 1.00 67.94 92 HIS A O 1
ATOM 680 N N . VAL A 1 93 ? -4.641 -8.838 8.436 1.00 58.41 93 VAL A N 1
ATOM 681 C CA . VAL A 1 93 ? -5.662 -9.134 9.436 1.00 58.41 93 VAL A CA 1
ATOM 682 C C . VAL A 1 93 ? -6.840 -9.764 8.701 1.00 58.41 93 VAL A C 1
ATOM 684 O O . VAL A 1 93 ? -7.467 -9.107 7.872 1.00 58.41 93 VAL A O 1
ATOM 687 N N . LYS A 1 94 ? -7.145 -11.035 8.997 1.00 45.56 94 LYS A N 1
ATOM 688 C CA . LYS A 1 94 ? -8.397 -11.656 8.547 1.00 45.56 94 LYS A CA 1
ATOM 689 C C . LYS A 1 94 ? -9.558 -10.818 9.073 1.00 45.56 94 LYS A C 1
ATOM 691 O O . LYS A 1 94 ? -9.807 -10.809 10.276 1.00 45.56 94 LYS A O 1
ATOM 696 N N . VAL A 1 95 ? -10.257 -10.142 8.172 1.00 47.06 95 VAL A N 1
ATOM 697 C CA . VAL A 1 95 ? -11.558 -9.552 8.477 1.00 47.06 95 VAL A CA 1
ATOM 698 C C . VAL A 1 95 ? -12.551 -10.715 8.459 1.00 47.06 95 VAL A C 1
ATOM 700 O O . VAL A 1 95 ? -12.775 -11.321 7.410 1.00 47.06 95 VAL A O 1
ATOM 703 N N . CYS A 1 96 ? -12.993 -11.120 9.650 1.00 31.50 96 CYS A N 1
ATOM 704 C CA . CYS A 1 96 ? -13.992 -12.169 9.859 1.00 31.50 96 CYS A CA 1
ATOM 705 C C . CYS A 1 96 ? -15.399 -11.648 9.575 1.00 31.50 96 CYS A C 1
ATOM 707 O O . CYS A 1 96 ? -15.665 -10.484 9.946 1.00 31.50 96 CYS A O 1
#

Nearest PDB structures (foldseek):
  2qjg-assembly2_G  TM=8.825E-01  e=3.114E-04  Methanocaldococcus jannaschii
  2qjg-assembly2_J  TM=8.868E-01  e=3.775E-04  Methanocaldococcus jannaschii
  2qjg-assembly1_E  TM=8.831E-01  e=4.025E-04  Methanocaldococcus jannaschii
  2qjg-assembly1_O  TM=8.012E-01  e=1.054E-03  Methanocaldococcus jannaschii
  2qjg-assembly2_R  TM=7.153E-01  e=3.114E-04  Methanocaldococcus jannaschii

Solvent-accessible surface area (backbone atoms only — not comparable to full-atom values): 5761 Å² total; per-residue (Å²): 131,82,64,74,62,66,80,71,73,51,79,64,46,77,42,68,77,77,48,52,74,55,39,38,52,47,58,72,72,47,90,41,53,38,26,35,35,62,67,67,69,84,49,53,74,68,48,54,53,48,54,52,52,46,41,48,75,27,62,37,77,43,74,49,81,52,59,60,40,70,74,50,58,68,72,58,25,52,53,50,50,54,53,53,49,51,53,50,65,77,66,62,73,83,84,126

=== Feature glossary ===
The record interleaves many kinds of information about one protein. Here is each kind framed as the question it answers.

Q: What does the local fold look like, residue by residue?
A: The Foldseek 3Di string encodes local tertiary geometry as a 20-letter alphabet — one character per residue — derived from the relative positions of nearby Cα atoms. Unlike the amino-acid sequence, 3Di is a direct function of the 3D structure, so two proteins with the same fold have similar 3Di strings even at low sequence identity.

Q: Which residues are in helices, strands, or loops?
A: The SS8 string is DSSP's per-residue secondary-structure call. α-helix (H) means an i→i+4 H-bond ladder; β-strand (E) means the residue participates in a β-sheet; 3₁₀ (G) and π (I) are tighter and wider helices; T/S are turns/bends; '-' is loop.

Q: How big and how compact is the whole molecule?
A: Radius of gyration (Rg) is the root-mean-square distance of Cα atoms from their centroid — a single number for overall size and compactness. A globular domain of N residues has Rg ≈ 2.2·N^0.38 Å; an extended or disordered chain has a much larger Rg. The Cα contact count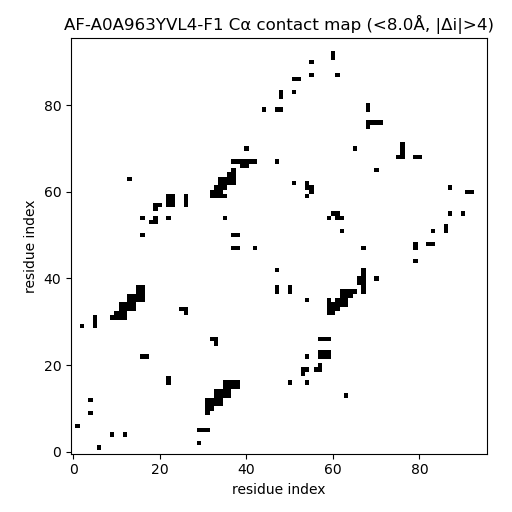 is the number of residue pairs whose Cα atoms are within 8 Å and are more than four positions apart in sequence — a standard proxy for tertiary packing density. The bounding box is the smallest axis-aligned box enclosing all Cα atoms.

Q: Where is each backbone atom in 3D?
A: Structure coordinates are given as an mmCIF _atom_site loop: one row per atom with element, residue name, chain id, sequence number, and x/y/z position in Å. Only the four main-chain atoms per residue are included here; side chains are omitted to keep the record compact.

Q: What is the amino-acid chain?
A: Primary structure: the covalent order of the twenty standard amino acids along the backbone. Two proteins with the same sequence will (almost always) fold to the same structure; two with 30% identity often share a fold but not the details.

Q: What if only a Cα trace is available?
A: Three-state secondary structure (P-SEA) collapses the eight DSSP classes into helix (a), strand (b), and coil (c). P-SEA assigns these from Cα geometry alone — distances and angles — without requiring backbone oxygens, so it works on any Cα trace.

Q: What family and function is it annotated with?
A: Database cross-references. InterPro integrates a dozen domain/family signature databases into unified entries with residue-range hits. GO terms attach function/process/location labels with evidence codes. CATH codes position the fold 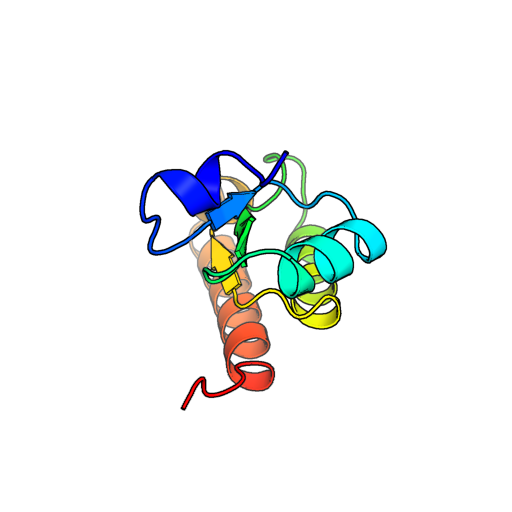in a four-level structural taxonomy. Organism is the NCBI-taxonomy species name.

Q: How confident is the AlphaFold model at each residue?
A: pLDDT is the predicted lDDT-Cα scor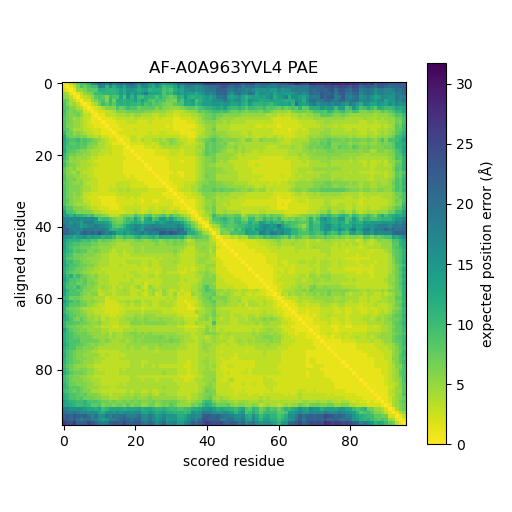e: AlphaFold's confidence that the local environment of each residue (all inter-atomic distances within 15 Å) is correctly placed. It is a per-residue number between 0 and 100, with higher meaning more reliable.

Q: How mobile is each atom in the crystal?
A: B-factor (Debye–Waller factor) reflects atomic displacement in the crystal lattice. It is an experimental observable (units Å²), not a prediction; low values mean the atom is pinned down, high values mean it moves or is heterogeneous across the crystal.

Q: Which residues are buried vs exposed?
A: SASA measures how much of the protein is reachable by solvent. It is computed by rolling a water-sized probe over the atomic surface and summing the exposed area (Å²). Per-residue SASA distinguishes core (buried, low SASA) from surface (exposed, high SASA) residues; total SASA is a whole-molecule size measure.

Q: What do the diagnostic plots show?
A: Plot images: a contact map (which residues are close in 3D, as an N×N binary image), a Ramachandran scatter (backbone torsion angles, revealing secondary-structure composition at a glance), and — for AlphaFold structures — a PAE heatmap (pairwise prediction confidence).

Q: What known structures does this most resemble?
A: The Foldseek neighbor list gives the closest experimentally determined structures in the PDB, ranked by structural alignment. TM-score near 1 means near-identical fold; near 0.3 means only rough topology match. This is how one finds what a novel AlphaFold prediction most resembles in the solved-structure universe.

Q: Are the domains correctly placed relative to each other?
A: Predicted aligned error is AlphaFold's pairwise confidence. Unlike pLDDT (per-residue), PAE is per-residue-pair and captures whether two parts of the structure are correctly placed relative to each other. Units are ångströms of expected positional error.

Q: What do the rendered images show?
A: Structure images are PyMOL renders from six orthogonal camera directions. Cartoon representation draws helices as coils and strands as arrows; sticks shows the backbone as bonds; surface shows the solvent-excluded envelope. Rainbow coloring maps sequence position to hue (blue→red, N→C); chain coloring assigns a distinct color per polypeptide.

Q: What are the backbone torsion angles?
A: φ (phi) and ψ (psi) are the two rotatable backbone dihedrals per residue: φ is the C(i-1)–N–Cα–C torsion, ψ is the N–Cα–C–N(i+1) torsion, both in degrees on (−180°, 180°]. α-helical residues cluster near (−60°, −45°); β-strand residues near (−120°, +130°). A Ramachandran plot is simply a scatter of (φ, ψ) for every residue.